Protein AF-A0A2P6N395-F1 (afdb_monomer_lite)

pLDDT: mean 72.0, std 13.71, range [44.47, 87.12]

Secondary structure (DSSP, 8-state):
-EEEEEETTT--EEEEE--SSHHHHHHHHHHHH---TTT-EEEETTS-B-SSPPTT-EEEEE----------TT-TT--S-S---

InterPro domains:
  IPR000626 Ubiquitin-like domain [PS50053] (1-51)
  IPR029071 Ubiquitin-like domain superfamily [SSF54236] (1-69)

Radius of gyration: 15.17 Å; chains: 1; bounding box: 29×29×47 Å

Sequence (85 aa):
MTVSVRITATGETFEVASGQNIEQLKSSIFEKRGIPTQLQMLTGENGRVLEAIQDGSSVDLSLPLNGGCWCGDDCQCCILPCSIL

Structure (mmCIF, N/CA/C/O backbone):
data_AF-A0A2P6N395-F1
#
_entry.id   AF-A0A2P6N395-F1
#
loop_
_atom_site.group_PDB
_atom_site.id
_atom_site.type_symbol
_atom_site.label_atom_id
_atom_site.label_alt_id
_atom_site.label_comp_id
_atom_site.label_asym_id
_atom_site.label_entity_id
_atom_site.label_seq_id
_atom_site.pdbx_PDB_ins_code
_atom_site.Cartn_x
_atom_site.Cartn_y
_atom_site.Cartn_z
_atom_site.occupancy
_atom_site.B_iso_or_equiv
_atom_site.auth_seq_id
_atom_site.auth_comp_id
_atom_site.auth_asym_id
_atom_site.auth_atom_id
_atom_site.pdbx_PDB_model_num
ATOM 1 N N . MET A 1 1 ? -15.360 -1.355 6.812 1.00 73.69 1 MET A N 1
ATOM 2 C CA . MET A 1 1 ? -14.570 -0.216 7.311 1.00 73.69 1 MET A CA 1
ATOM 3 C C . MET A 1 1 ? -13.763 0.293 6.135 1.00 73.69 1 MET A C 1
ATOM 5 O O . MET A 1 1 ? -13.184 -0.521 5.426 1.00 73.69 1 MET A O 1
ATOM 9 N N . THR A 1 2 ? -13.830 1.584 5.834 1.00 79.19 2 THR A N 1
ATOM 10 C CA . THR A 1 2 ? -13.029 2.196 4.767 1.00 79.19 2 THR A CA 1
ATOM 11 C C . THR A 1 2 ? -11.801 2.846 5.385 1.00 79.19 2 THR A C 1
ATOM 13 O O . THR A 1 2 ? -11.879 3.449 6.456 1.00 79.19 2 THR A O 1
ATOM 16 N N . VAL A 1 3 ? -10.663 2.660 4.727 1.00 84.19 3 VAL A N 1
ATOM 17 C CA . VAL A 1 3 ? -9.360 3.184 5.137 1.00 84.19 3 VAL A CA 1
ATOM 18 C C . VAL A 1 3 ? -8.758 3.879 3.928 1.00 84.19 3 VAL A C 1
ATOM 20 O O . VAL A 1 3 ? -8.770 3.342 2.814 1.00 84.19 3 VAL A O 1
ATOM 23 N N . SER A 1 4 ? -8.252 5.084 4.146 1.00 85.50 4 SER A N 1
ATOM 24 C CA . SER A 1 4 ? -7.546 5.868 3.142 1.00 85.50 4 SER A CA 1
ATOM 25 C C . SER A 1 4 ? -6.095 5.401 3.096 1.00 85.50 4 SER A C 1
ATOM 27 O O . SER A 1 4 ? -5.334 5.582 4.045 1.00 85.50 4 SER A O 1
ATOM 29 N N . VAL A 1 5 ? -5.696 4.781 1.988 1.00 85.94 5 VAL A N 1
ATOM 30 C CA . VAL A 1 5 ? -4.316 4.340 1.775 1.00 85.94 5 VAL A CA 1
ATOM 31 C C . VAL A 1 5 ? -3.614 5.330 0.855 1.00 85.94 5 VAL A C 1
ATOM 33 O O . VAL A 1 5 ? -4.032 5.556 -0.279 1.00 85.94 5 VAL A O 1
ATOM 36 N N . ARG A 1 6 ? -2.530 5.926 1.344 1.00 87.12 6 ARG A N 1
ATOM 37 C CA . ARG A 1 6 ? -1.639 6.820 0.608 1.00 87.12 6 ARG A CA 1
ATOM 38 C C . ARG A 1 6 ? -0.425 6.045 0.127 1.00 87.12 6 ARG A C 1
ATOM 40 O O . ARG A 1 6 ? 0.277 5.452 0.929 1.00 87.12 6 ARG A O 1
ATOM 47 N N . ILE A 1 7 ? -0.142 6.059 -1.168 1.00 86.62 7 ILE A N 1
ATOM 48 C CA . ILE A 1 7 ? 1.068 5.446 -1.716 1.00 86.62 7 ILE A CA 1
ATOM 49 C C . ILE A 1 7 ? 2.183 6.486 -1.680 1.00 86.62 7 ILE A C 1
ATOM 51 O O . ILE A 1 7 ? 2.159 7.426 -2.468 1.00 86.62 7 ILE A O 1
ATOM 55 N N . THR A 1 8 ? 3.195 6.328 -0.826 1.00 83.25 8 THR A N 1
ATOM 56 C CA . THR A 1 8 ? 4.313 7.295 -0.787 1.00 83.25 8 THR A CA 1
ATOM 57 C C . THR A 1 8 ? 5.159 7.270 -2.059 1.00 83.25 8 THR A C 1
ATOM 59 O O . THR A 1 8 ? 5.685 8.302 -2.464 1.00 83.25 8 THR A O 1
ATOM 62 N N . ALA A 1 9 ? 5.243 6.123 -2.739 1.00 78.31 9 ALA A N 1
ATOM 63 C CA . ALA A 1 9 ? 6.005 5.992 -3.982 1.00 78.31 9 ALA A CA 1
ATOM 64 C C . ALA A 1 9 ? 5.426 6.820 -5.149 1.00 78.31 9 ALA A C 1
ATOM 66 O O . ALA A 1 9 ? 6.189 7.322 -5.970 1.00 78.31 9 ALA A O 1
ATOM 67 N N . THR A 1 10 ? 4.098 6.969 -5.232 1.00 79.12 10 THR A N 1
ATOM 68 C CA . THR A 1 10 ? 3.416 7.705 -6.317 1.00 79.12 10 THR A CA 1
ATOM 69 C C . THR A 1 10 ? 2.729 8.988 -5.847 1.00 79.12 10 THR A C 1
ATOM 71 O O . THR A 1 10 ? 2.330 9.802 -6.672 1.00 79.12 10 THR A O 1
ATOM 74 N N . GLY A 1 11 ? 2.574 9.183 -4.535 1.00 81.62 11 GLY A N 1
ATOM 75 C CA . GLY A 1 11 ? 1.810 10.278 -3.934 1.00 81.62 11 GLY A CA 1
ATOM 76 C C . GLY A 1 11 ? 0.289 10.130 -4.052 1.00 81.62 11 GLY A C 1
ATOM 77 O O . GLY A 1 11 ? -0.434 11.017 -3.604 1.00 81.62 11 GLY A O 1
ATOM 78 N N . GLU A 1 12 ? -0.206 9.036 -4.635 1.00 84.56 12 GLU A N 1
ATOM 79 C CA . GLU A 1 12 ? -1.633 8.834 -4.886 1.00 84.56 12 GLU A CA 1
ATOM 80 C C . GLU A 1 12 ? -2.336 8.224 -3.669 1.00 84.56 12 GLU A C 1
ATOM 82 O O . GLU A 1 12 ? -1.860 7.254 -3.072 1.00 84.56 12 GLU A O 1
ATOM 87 N N . THR A 1 13 ? -3.492 8.774 -3.309 1.00 87.06 13 THR A N 1
ATOM 88 C CA . THR A 1 13 ? -4.361 8.259 -2.247 1.00 87.06 13 THR A CA 1
ATOM 89 C C . THR A 1 13 ? -5.542 7.509 -2.848 1.00 87.06 13 THR A C 1
ATOM 91 O O . THR A 1 13 ? -6.115 7.925 -3.851 1.00 87.06 13 THR A O 1
ATOM 94 N N . PHE A 1 14 ? -5.918 6.385 -2.244 1.00 86.12 14 PHE A N 1
ATOM 95 C CA . PHE A 1 14 ? -7.081 5.611 -2.657 1.00 86.12 14 PHE A CA 1
ATOM 96 C C . PHE A 1 14 ? -7.796 5.005 -1.453 1.00 86.12 14 PHE A C 1
ATOM 98 O O . PHE A 1 14 ? -7.181 4.673 -0.440 1.00 86.12 14 PHE A O 1
ATOM 105 N N . GLU A 1 15 ? -9.112 4.867 -1.566 1.00 86.44 15 GLU A N 1
ATOM 106 C CA . GLU A 1 15 ? -9.941 4.270 -0.525 1.00 86.44 15 GLU A CA 1
ATOM 107 C C . GLU A 1 15 ? -10.081 2.772 -0.762 1.00 86.44 15 GLU A C 1
ATOM 109 O O . GLU A 1 15 ? -10.438 2.311 -1.851 1.00 86.44 15 GLU A O 1
ATOM 114 N N . VAL A 1 16 ? -9.802 1.997 0.277 1.00 85.69 16 VAL A N 1
ATOM 115 C CA . VAL A 1 16 ? -9.911 0.541 0.251 1.00 85.69 16 VAL A CA 1
ATOM 116 C C . VAL A 1 16 ? -10.742 0.101 1.447 1.00 85.69 16 VAL A C 1
ATOM 118 O O . VAL A 1 16 ? -10.646 0.649 2.547 1.00 85.69 16 VAL A O 1
ATOM 121 N N . ALA A 1 17 ? -11.589 -0.900 1.224 1.00 81.56 17 ALA A N 1
ATOM 122 C CA . ALA A 1 17 ? -12.277 -1.571 2.310 1.00 81.56 17 ALA A CA 1
ATOM 123 C C . ALA A 1 17 ? -11.241 -2.374 3.106 1.00 81.56 17 ALA A C 1
ATOM 125 O O . ALA A 1 17 ? -10.781 -3.415 2.645 1.00 81.56 17 ALA A O 1
ATOM 126 N N . SER A 1 18 ? -10.852 -1.893 4.286 1.00 69.94 18 SER A N 1
ATOM 127 C CA . SER A 1 18 ? -10.061 -2.711 5.197 1.00 69.94 18 SER A CA 1
ATOM 128 C C . SER A 1 18 ? -10.999 -3.670 5.923 1.00 69.94 18 SER A C 1
ATOM 130 O O . SER A 1 18 ? -12.058 -3.285 6.438 1.00 69.94 18 SER A O 1
ATOM 132 N N . GLY A 1 19 ? -10.605 -4.938 5.999 1.00 66.75 19 GLY A N 1
ATOM 133 C CA . GLY A 1 19 ? -11.201 -5.851 6.968 1.00 66.75 19 GLY A CA 1
ATOM 134 C C . GLY A 1 19 ? -10.840 -5.449 8.403 1.00 66.75 19 GLY A C 1
ATOM 135 O O . GLY A 1 19 ? -10.113 -4.483 8.635 1.00 66.75 19 GLY A O 1
ATOM 136 N N . GLN A 1 20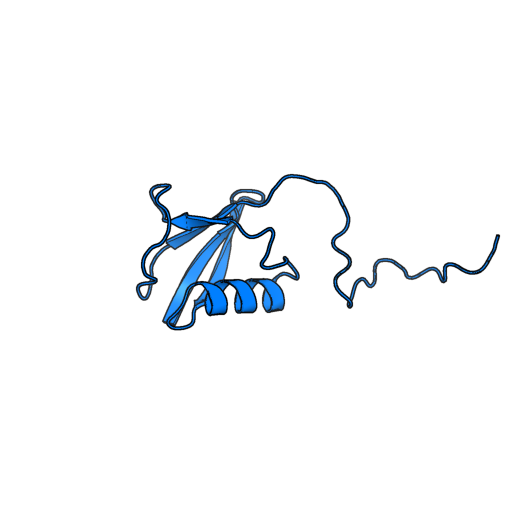 ? -11.289 -6.248 9.372 1.00 65.75 20 GLN A N 1
ATOM 137 C CA . GLN A 1 20 ? -10.918 -6.098 10.789 1.00 65.75 20 GLN A CA 1
ATOM 138 C C . GLN A 1 20 ? -9.411 -6.327 11.055 1.00 65.75 20 GLN A C 1
ATOM 140 O O . GLN A 1 20 ? -8.951 -6.113 12.169 1.00 65.75 20 GLN A O 1
ATOM 145 N N . ASN A 1 21 ? -8.638 -6.760 10.046 1.00 79.12 21 ASN A N 1
ATOM 146 C CA . ASN A 1 21 ? -7.236 -7.164 10.167 1.00 79.12 21 ASN A CA 1
ATOM 147 C C . ASN A 1 21 ? -6.354 -6.556 9.064 1.00 79.12 21 ASN A C 1
ATOM 149 O O . ASN A 1 21 ? -6.799 -6.333 7.936 1.00 79.12 21 ASN A O 1
ATOM 153 N N . ILE A 1 22 ? -5.066 -6.388 9.370 1.00 80.88 22 ILE A N 1
ATOM 154 C CA . ILE A 1 22 ? -4.038 -5.868 8.450 1.00 80.88 22 ILE A CA 1
ATOM 155 C C . ILE A 1 22 ? -3.831 -6.790 7.239 1.00 80.88 22 ILE A C 1
ATOM 157 O O . ILE A 1 22 ? -3.642 -6.306 6.127 1.00 80.88 22 ILE A O 1
ATOM 161 N N . GLU A 1 23 ? -3.907 -8.111 7.413 1.00 83.44 23 GLU A N 1
ATOM 162 C CA . GLU A 1 23 ? -3.796 -9.065 6.296 1.00 83.44 23 GLU A CA 1
ATOM 163 C C . GLU A 1 23 ? -4.921 -8.902 5.268 1.00 83.44 23 GLU A C 1
ATOM 165 O O . GLU A 1 23 ? -4.667 -8.923 4.065 1.00 83.44 23 GLU A O 1
ATOM 170 N N . GLN A 1 24 ? -6.152 -8.665 5.734 1.00 83.12 24 GLN A N 1
ATOM 171 C CA . GLN A 1 24 ? -7.298 -8.409 4.858 1.00 83.12 24 GLN A CA 1
ATOM 172 C C . GLN A 1 24 ? -7.094 -7.118 4.060 1.00 83.12 24 GLN A C 1
ATOM 174 O O . GLN A 1 24 ? -7.290 -7.109 2.849 1.00 83.12 24 GLN A O 1
ATOM 179 N N . LEU A 1 25 ? -6.615 -6.054 4.717 1.00 84.62 25 LEU A N 1
ATOM 180 C CA . LEU A 1 25 ? -6.260 -4.800 4.047 1.00 84.62 25 LEU A CA 1
ATOM 181 C C . LEU A 1 25 ? -5.207 -5.022 2.948 1.00 84.62 25 LEU A C 1
ATOM 183 O O . LEU A 1 25 ? -5.383 -4.546 1.828 1.00 84.62 25 LEU A O 1
ATOM 187 N N . LYS A 1 26 ? -4.146 -5.789 3.236 1.00 83.69 26 LYS A N 1
ATOM 188 C CA . LYS A 1 26 ? -3.112 -6.120 2.243 1.00 83.69 26 LYS A CA 1
ATOM 189 C C . LYS A 1 26 ? -3.681 -6.872 1.039 1.00 83.69 26 LYS A C 1
ATOM 191 O O . LYS A 1 26 ? -3.313 -6.568 -0.097 1.00 83.69 26 LYS A O 1
ATOM 196 N N . SER A 1 27 ? -4.582 -7.825 1.279 1.00 85.69 27 SER A N 1
ATOM 197 C CA . SER A 1 27 ? -5.264 -8.571 0.216 1.00 85.69 27 SER A CA 1
ATOM 198 C C . SER A 1 27 ? -6.109 -7.650 -0.665 1.00 85.69 27 SER A C 1
ATOM 200 O O . SER A 1 27 ? -5.964 -7.668 -1.883 1.00 85.69 27 SER A O 1
ATOM 202 N N . SER A 1 28 ? -6.912 -6.764 -0.070 1.00 85.88 28 SER A N 1
ATOM 203 C CA . SER A 1 28 ? -7.729 -5.819 -0.842 1.00 85.88 28 SER A CA 1
ATOM 204 C C . SER A 1 28 ? -6.886 -4.840 -1.667 1.00 85.88 28 SER A C 1
ATOM 206 O O . SER A 1 28 ? -7.279 -4.464 -2.771 1.00 85.88 28 SER A O 1
ATOM 208 N N . ILE A 1 29 ? -5.708 -4.440 -1.174 1.00 84.81 29 ILE A N 1
ATOM 209 C CA . ILE A 1 29 ? -4.750 -3.633 -1.946 1.00 84.81 29 ILE A CA 1
ATOM 210 C C . ILE A 1 29 ? -4.200 -4.431 -3.136 1.00 84.81 29 ILE A C 1
ATOM 212 O O . ILE A 1 29 ? -4.102 -3.881 -4.234 1.00 84.81 29 ILE A O 1
ATOM 216 N N . PHE A 1 30 ? -3.874 -5.713 -2.945 1.00 83.25 30 PHE A N 1
ATOM 217 C CA . PHE A 1 30 ? -3.424 -6.592 -4.027 1.00 83.25 30 PHE A CA 1
ATOM 218 C C . PHE A 1 30 ? -4.484 -6.722 -5.121 1.00 83.25 30 PHE A C 1
ATOM 220 O O . PHE A 1 30 ? -4.171 -6.528 -6.289 1.00 83.25 30 PHE A O 1
ATOM 227 N N . GLU A 1 31 ? -5.746 -6.932 -4.756 1.00 82.88 31 GLU A N 1
ATOM 228 C CA . GLU A 1 31 ? -6.842 -7.039 -5.726 1.00 82.88 31 GLU A CA 1
ATOM 229 C C . GLU A 1 31 ? -7.106 -5.728 -6.484 1.00 82.88 31 GLU A C 1
ATOM 231 O O . GLU A 1 31 ? -7.476 -5.749 -7.655 1.00 82.88 31 GLU A O 1
ATOM 236 N N . LYS A 1 32 ? -6.914 -4.568 -5.842 1.00 83.50 32 LYS A N 1
ATOM 237 C CA . LYS A 1 32 ? -7.171 -3.257 -6.465 1.00 83.50 32 LYS A CA 1
ATOM 238 C C . LYS A 1 32 ? -6.013 -2.723 -7.298 1.00 83.50 32 LYS A C 1
ATOM 240 O O . LYS A 1 32 ? -6.249 -2.017 -8.274 1.00 83.50 32 LYS A O 1
ATOM 245 N N . ARG A 1 33 ? -4.774 -2.980 -6.878 1.00 81.69 33 ARG A N 1
ATOM 246 C CA . ARG A 1 33 ? -3.566 -2.393 -7.483 1.00 81.69 33 ARG A CA 1
ATOM 247 C C . ARG A 1 33 ? -2.663 -3.413 -8.167 1.00 81.69 33 ARG A C 1
ATOM 249 O O . ARG A 1 33 ? -1.719 -3.002 -8.830 1.00 81.69 33 ARG A O 1
ATOM 256 N N . GLY A 1 34 ? -2.880 -4.708 -7.957 1.00 77.56 34 GLY A N 1
ATOM 257 C CA . GLY A 1 34 ? -1.947 -5.758 -8.373 1.00 77.56 34 GLY A CA 1
ATOM 258 C C . GLY A 1 34 ? -0.642 -5.769 -7.570 1.00 77.56 34 GLY A C 1
ATOM 259 O O . GLY A 1 34 ? 0.321 -6.419 -7.967 1.00 77.56 34 GLY A O 1
ATOM 260 N N . ILE A 1 35 ? -0.570 -5.036 -6.449 1.00 80.25 35 ILE A N 1
ATOM 261 C CA . ILE A 1 35 ? 0.650 -4.946 -5.641 1.00 80.25 35 ILE A CA 1
ATOM 262 C C . ILE A 1 35 ? 0.673 -6.115 -4.654 1.00 80.25 35 ILE A C 1
ATOM 264 O O . ILE A 1 35 ? -0.209 -6.208 -3.805 1.00 80.25 35 ILE A O 1
ATOM 268 N N . PRO A 1 36 ? 1.686 -6.978 -4.670 1.00 80.81 36 PRO A N 1
ATOM 269 C CA . PRO A 1 36 ? 1.804 -8.123 -3.762 1.00 80.81 36 PRO A CA 1
ATOM 270 C C . PRO A 1 36 ? 1.854 -7.776 -2.285 1.00 80.81 36 PRO A C 1
ATOM 272 O O . PRO A 1 36 ? 2.602 -6.904 -1.848 1.00 80.81 36 PRO A O 1
ATOM 275 N N . THR A 1 37 ? 1.174 -8.572 -1.473 1.00 82.50 37 THR A N 1
ATOM 276 C CA . THR A 1 37 ? 1.129 -8.396 -0.015 1.00 82.50 37 THR A CA 1
ATOM 277 C C . THR A 1 37 ? 2.502 -8.474 0.665 1.00 82.50 37 THR A C 1
ATOM 279 O O . THR A 1 37 ? 2.703 -7.839 1.702 1.00 82.50 37 THR A O 1
ATOM 282 N N . GLN A 1 38 ? 3.458 -9.204 0.077 1.00 80.69 38 GLN A N 1
ATOM 283 C CA . GLN A 1 38 ? 4.817 -9.363 0.609 1.00 80.69 38 GLN A CA 1
ATOM 284 C C . GLN A 1 38 ? 5.693 -8.114 0.445 1.00 80.69 38 GLN A C 1
ATOM 286 O O . GLN A 1 38 ? 6.573 -7.893 1.273 1.00 80.69 38 GLN A O 1
ATOM 291 N N . LEU A 1 39 ? 5.458 -7.295 -0.587 1.00 79.62 39 LEU A N 1
ATOM 292 C CA . LEU A 1 39 ? 6.182 -6.030 -0.769 1.00 79.62 39 LEU A CA 1
ATOM 293 C C . LEU A 1 39 ? 5.447 -4.826 -0.176 1.00 79.62 39 LEU A C 1
ATOM 295 O O . LEU A 1 39 ? 5.994 -3.727 -0.157 1.00 79.62 39 LEU A O 1
ATOM 299 N N . GLN A 1 40 ? 4.211 -5.010 0.287 1.00 80.94 40 GLN A N 1
ATOM 300 C CA . GLN A 1 40 ? 3.444 -3.940 0.907 1.00 80.94 40 GLN A CA 1
ATOM 301 C C . GLN A 1 40 ? 3.926 -3.685 2.337 1.00 80.94 40 GLN A C 1
ATOM 303 O O . GLN A 1 40 ? 3.686 -4.488 3.251 1.00 80.94 40 GLN A O 1
ATOM 308 N N . MET A 1 41 ? 4.548 -2.526 2.539 1.00 82.38 41 MET A N 1
ATOM 309 C CA . MET A 1 41 ? 4.913 -2.024 3.856 1.00 82.38 41 MET A CA 1
ATOM 310 C C . MET A 1 41 ? 3.883 -0.976 4.285 1.00 82.38 41 MET A C 1
ATOM 312 O O . MET A 1 41 ? 3.880 0.147 3.789 1.00 82.38 41 MET A O 1
ATOM 316 N N . LEU A 1 42 ? 2.964 -1.379 5.164 1.00 82.19 42 LEU A N 1
ATOM 317 C CA . LEU A 1 42 ? 1.922 -0.505 5.701 1.00 82.19 42 LEU A CA 1
ATOM 318 C C . LEU A 1 42 ? 2.439 0.181 6.969 1.00 82.19 42 LEU A C 1
ATOM 320 O O . LEU A 1 42 ? 2.784 -0.480 7.949 1.00 82.19 42 LEU A O 1
ATOM 324 N N . THR A 1 43 ? 2.461 1.503 6.947 1.00 82.25 43 THR A N 1
ATOM 325 C CA . THR A 1 43 ? 2.856 2.375 8.054 1.00 82.25 43 THR A CA 1
ATOM 326 C C . THR A 1 43 ? 1.702 3.308 8.393 1.00 82.25 43 THR A C 1
ATOM 328 O O . THR A 1 43 ? 0.994 3.765 7.507 1.00 82.25 43 THR A O 1
ATOM 331 N N . GLY A 1 44 ? 1.459 3.585 9.669 1.00 77.38 44 GLY A N 1
ATOM 332 C CA . GLY A 1 44 ? 0.444 4.560 10.065 1.00 77.38 44 GLY A CA 1
ATOM 333 C C . GLY A 1 44 ? 0.850 5.988 9.694 1.00 77.38 44 GLY A C 1
ATOM 334 O O . GLY A 1 44 ? 2.021 6.253 9.428 1.00 77.38 44 GLY A O 1
ATOM 335 N N . GLU A 1 45 ? -0.106 6.916 9.761 1.00 66.38 45 GLU A N 1
ATOM 336 C CA . GLU A 1 45 ? 0.064 8.351 9.465 1.00 66.38 45 GLU A CA 1
ATOM 337 C C . GLU A 1 45 ? 1.286 9.008 10.151 1.00 66.38 45 GLU A C 1
ATOM 339 O O . GLU A 1 45 ? 1.881 9.932 9.610 1.00 66.38 45 GLU A O 1
ATOM 344 N N . ASN A 1 46 ? 1.726 8.480 11.300 1.00 66.69 46 ASN A N 1
ATOM 345 C CA . ASN A 1 46 ? 2.888 8.970 12.056 1.00 66.69 46 ASN A CA 1
ATOM 346 C C . ASN A 1 46 ? 4.165 8.114 11.908 1.00 66.69 46 ASN A C 1
ATOM 348 O O . ASN A 1 46 ? 5.045 8.168 12.767 1.00 66.69 46 ASN A O 1
ATOM 352 N N . GLY A 1 47 ? 4.263 7.261 10.883 1.00 61.56 47 GLY A N 1
ATOM 353 C CA . GLY A 1 47 ? 5.416 6.365 10.696 1.00 61.56 47 GLY A CA 1
ATOM 354 C C . GLY A 1 47 ? 5.515 5.253 11.748 1.00 61.56 47 GLY A C 1
ATOM 355 O O . GLY A 1 47 ? 6.564 4.634 11.918 1.00 61.56 47 GLY A O 1
ATOM 356 N N . ARG A 1 48 ? 4.425 4.996 12.480 1.00 70.00 48 ARG A N 1
ATOM 357 C CA . ARG A 1 48 ? 4.318 3.891 13.439 1.00 70.00 48 ARG A CA 1
ATOM 358 C C . ARG A 1 48 ? 3.841 2.627 12.735 1.00 70.00 48 ARG A C 1
ATOM 360 O O . ARG A 1 48 ? 3.044 2.697 11.802 1.00 70.00 48 ARG A O 1
ATOM 367 N N . VAL A 1 49 ? 4.299 1.472 13.207 1.00 62.31 49 VAL A N 1
ATOM 368 C CA . VAL A 1 49 ? 3.733 0.181 12.796 1.00 62.31 49 VAL A CA 1
ATOM 369 C C . VAL A 1 49 ? 2.254 0.171 13.184 1.00 62.31 49 VAL A C 1
ATOM 371 O O . VAL A 1 49 ? 1.907 0.511 14.314 1.00 62.31 49 VAL A O 1
ATOM 374 N N . LEU A 1 50 ? 1.378 -0.158 12.234 1.00 69.44 50 LEU A N 1
ATOM 375 C CA . LEU A 1 50 ? -0.050 -0.310 12.5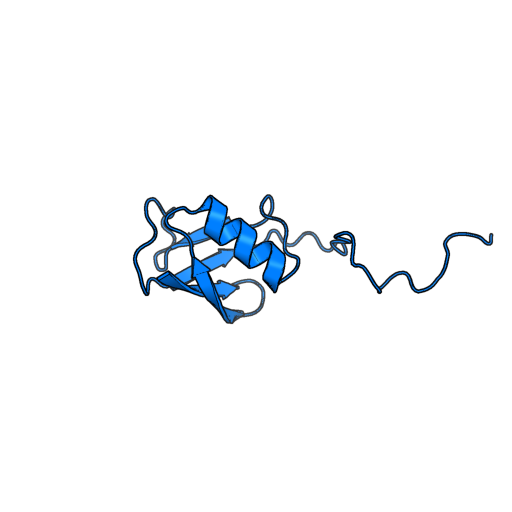01 1.00 69.44 50 LEU A CA 1
ATOM 376 C C . LEU A 1 50 ? -0.257 -1.538 13.389 1.00 69.44 50 LEU A C 1
ATOM 378 O O . LEU A 1 50 ? -0.081 -2.659 12.925 1.00 69.44 50 LEU A O 1
ATOM 382 N N . GLU A 1 51 ? -0.622 -1.330 14.653 1.00 63.72 51 GLU A N 1
ATOM 383 C CA . GLU A 1 51 ? -1.021 -2.421 15.556 1.00 63.72 51 GLU A CA 1
ATOM 384 C C . GLU A 1 51 ? -2.517 -2.745 15.438 1.00 63.72 51 GLU A C 1
ATOM 386 O O . GLU A 1 51 ? -2.918 -3.892 15.609 1.00 63.72 51 GLU A O 1
ATOM 391 N N . ALA A 1 52 ? -3.349 -1.755 15.096 1.00 62.62 52 ALA A N 1
ATOM 392 C CA . ALA A 1 52 ? -4.787 -1.925 14.918 1.00 62.62 52 ALA A CA 1
ATOM 393 C C . ALA A 1 52 ? -5.318 -0.987 13.826 1.00 62.62 52 ALA A C 1
ATOM 395 O O . ALA A 1 52 ? -4.896 0.166 13.728 1.00 62.62 52 ALA A O 1
ATOM 396 N N . ILE A 1 53 ? -6.252 -1.484 13.014 1.00 72.69 53 ILE A N 1
ATOM 397 C CA . ILE A 1 53 ? -6.938 -0.695 11.989 1.00 72.69 53 ILE A CA 1
ATOM 398 C C . ILE A 1 53 ? -8.213 -0.111 12.600 1.00 72.69 53 ILE A C 1
ATOM 400 O O . ILE A 1 53 ? -9.092 -0.863 13.015 1.00 72.69 53 ILE A O 1
ATOM 404 N N . GLN A 1 54 ? -8.303 1.217 12.660 1.00 67.56 54 GLN A N 1
ATOM 405 C CA . GLN A 1 54 ? -9.521 1.935 13.044 1.00 67.56 54 GLN A CA 1
ATOM 406 C C . GLN A 1 54 ? -10.240 2.426 11.787 1.00 67.56 54 GLN A C 1
ATOM 408 O O . GLN A 1 54 ? -9.605 2.751 10.778 1.00 67.56 54 GLN A O 1
ATOM 413 N N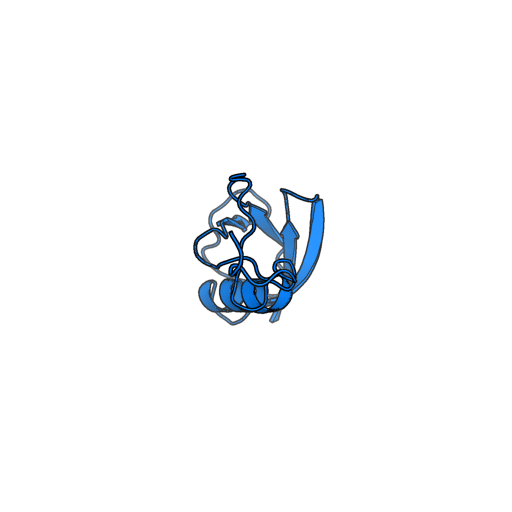 . ASP A 1 55 ? -11.567 2.476 11.840 1.00 67.31 55 ASP A N 1
ATOM 414 C CA . ASP A 1 55 ? -12.380 3.076 10.790 1.00 67.31 55 ASP A CA 1
ATOM 415 C C . ASP A 1 55 ? -11.952 4.530 10.527 1.00 67.31 55 ASP A C 1
ATOM 417 O O . ASP A 1 55 ? -11.793 5.325 11.449 1.00 67.31 55 ASP A O 1
ATOM 421 N N . GLY A 1 56 ? -11.694 4.864 9.258 1.00 71.31 56 GLY A N 1
ATOM 422 C CA . GLY A 1 56 ? -11.298 6.216 8.853 1.00 71.31 56 GLY A CA 1
ATOM 423 C C . GLY A 1 56 ? -9.840 6.610 9.127 1.00 71.31 56 GLY A C 1
ATOM 424 O O . GLY A 1 56 ? -9.496 7.770 8.925 1.00 71.31 56 GLY A O 1
ATOM 425 N N . SER A 1 57 ? -8.970 5.691 9.562 1.00 76.69 57 SER A N 1
ATOM 426 C CA . SER A 1 57 ? -7.532 5.988 9.685 1.00 76.69 57 SER A CA 1
ATOM 427 C C . SER A 1 57 ? -6.843 6.126 8.322 1.00 76.69 57 SER A C 1
ATOM 429 O O . SER A 1 57 ? -7.157 5.387 7.390 1.00 76.69 57 SER A O 1
ATOM 431 N N . SER A 1 58 ? -5.852 7.020 8.235 1.00 84.00 58 SER A N 1
ATOM 432 C CA . SER A 1 58 ? -4.958 7.142 7.077 1.00 84.00 58 SER A CA 1
ATOM 433 C C . SER A 1 58 ? -3.748 6.219 7.231 1.00 84.00 58 SER A C 1
ATOM 435 O O . SER A 1 58 ? -3.050 6.238 8.250 1.00 84.00 58 SER A O 1
ATOM 437 N N . VAL A 1 59 ? -3.470 5.424 6.203 1.00 86.12 59 VAL A N 1
ATOM 438 C CA . VAL A 1 59 ? -2.337 4.495 6.161 1.00 86.12 59 VAL A CA 1
ATOM 439 C C . VAL A 1 59 ? -1.420 4.872 5.016 1.00 86.12 59 VAL A C 1
ATOM 441 O O . VAL A 1 59 ? -1.872 5.088 3.898 1.00 86.12 59 VAL A O 1
ATOM 444 N N . ASP A 1 60 ? -0.125 4.906 5.278 1.00 86.75 60 ASP A N 1
ATOM 445 C CA . ASP A 1 60 ? 0.890 5.084 4.259 1.00 86.75 60 ASP A CA 1
ATOM 446 C C . ASP A 1 60 ? 1.427 3.722 3.794 1.00 86.75 60 ASP A C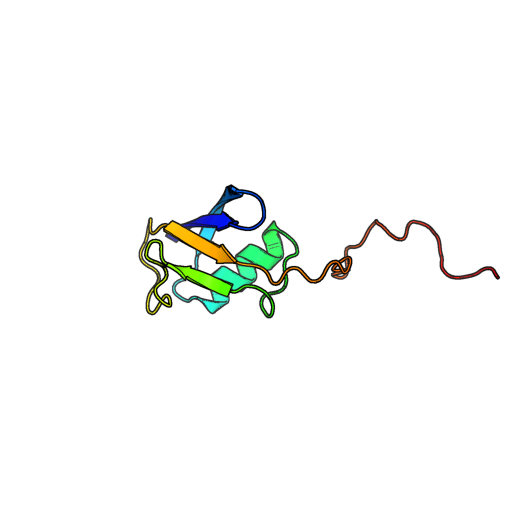 1
ATOM 448 O O . ASP A 1 60 ? 1.841 2.885 4.598 1.00 86.75 60 ASP A O 1
ATOM 452 N N . LEU A 1 61 ? 1.379 3.487 2.487 1.00 85.88 61 LEU A N 1
ATOM 453 C CA . LEU A 1 61 ? 1.898 2.310 1.810 1.00 85.88 61 LEU A CA 1
ATOM 454 C C . LEU A 1 61 ? 3.233 2.663 1.152 1.00 85.88 61 LEU A C 1
ATOM 456 O O . LEU A 1 61 ? 3.292 3.377 0.144 1.00 85.88 61 LEU A O 1
ATOM 460 N N . SER A 1 62 ? 4.300 2.094 1.701 1.00 85.00 62 SER A N 1
ATOM 461 C CA . SER A 1 62 ? 5.642 2.135 1.133 1.00 85.00 62 SER A CA 1
ATOM 462 C C . SER A 1 62 ? 5.918 0.860 0.333 1.00 85.00 62 SER A C 1
ATOM 464 O O . SER A 1 62 ? 5.601 -0.246 0.779 1.00 85.00 62 SER A O 1
ATOM 466 N N . LEU A 1 63 ? 6.518 1.013 -0.850 1.00 78.31 63 LEU A N 1
ATOM 467 C CA . LEU A 1 63 ? 6.962 -0.098 -1.692 1.00 78.31 63 LEU A CA 1
ATOM 468 C C . LEU A 1 63 ? 8.489 -0.067 -1.844 1.00 78.31 63 LEU A C 1
ATOM 470 O O . LEU A 1 63 ? 9.051 1.014 -2.042 1.00 78.31 63 LEU A O 1
ATOM 474 N N . PRO A 1 64 ? 9.174 -1.223 -1.811 1.00 73.88 64 PRO A N 1
ATOM 475 C CA . PRO A 1 64 ? 10.579 -1.290 -2.176 1.00 73.88 64 PRO A CA 1
ATOM 476 C C . PRO A 1 64 ? 10.740 -0.961 -3.665 1.00 73.88 64 PRO A C 1
ATOM 478 O O . PRO A 1 64 ? 10.106 -1.573 -4.524 1.00 73.88 64 PRO A O 1
ATOM 481 N N . LEU A 1 65 ? 11.609 0.003 -3.969 1.00 62.69 65 LEU A N 1
ATOM 482 C CA . LEU A 1 65 ? 11.921 0.471 -5.321 1.00 62.69 65 LEU A CA 1
ATOM 483 C C . LEU A 1 65 ? 12.814 -0.533 -6.074 1.00 62.69 65 LEU A C 1
ATOM 485 O O . LEU A 1 65 ? 13.918 -0.200 -6.488 1.00 62.69 65 LEU A O 1
ATOM 489 N N . ASN A 1 66 ? 12.359 -1.771 -6.252 1.00 58.16 66 ASN A N 1
ATOM 490 C CA . ASN A 1 66 ? 12.986 -2.695 -7.193 1.00 58.16 66 ASN A CA 1
ATOM 491 C C . ASN A 1 66 ? 12.144 -2.705 -8.469 1.00 58.16 66 ASN A C 1
ATOM 493 O O . ASN A 1 66 ? 11.046 -3.256 -8.493 1.00 58.16 66 ASN A O 1
ATOM 497 N N . GLY A 1 67 ? 12.655 -2.050 -9.516 1.00 53.50 67 GLY A N 1
ATOM 498 C CA . GLY A 1 67 ? 12.027 -1.915 -10.832 1.00 53.50 67 GLY A CA 1
ATOM 499 C C . GLY A 1 67 ? 11.955 -3.231 -11.609 1.00 53.50 67 GLY A C 1
ATOM 500 O O . GLY A 1 67 ? 12.627 -3.391 -12.621 1.00 53.50 67 GLY A O 1
ATOM 501 N N . GLY A 1 68 ? 11.146 -4.174 -11.134 1.00 53.97 68 GLY A N 1
ATOM 502 C CA . GLY A 1 68 ? 10.723 -5.352 -11.880 1.00 53.97 68 GLY A CA 1
ATOM 503 C C . GLY A 1 68 ? 9.234 -5.241 -12.165 1.00 53.97 68 GLY A C 1
ATOM 504 O O . GLY A 1 68 ? 8.457 -4.966 -11.253 1.00 53.97 68 GLY A O 1
ATOM 505 N N . CYS A 1 69 ? 8.833 -5.430 -13.422 1.00 48.94 69 CYS A N 1
ATOM 506 C CA . CYS A 1 69 ? 7.432 -5.605 -13.780 1.00 48.94 69 CYS A CA 1
ATOM 507 C C . CYS A 1 69 ? 6.873 -6.746 -12.919 1.00 48.94 69 CYS A C 1
ATOM 509 O O . CYS A 1 69 ? 7.288 -7.897 -13.059 1.00 48.94 69 CYS A O 1
ATOM 511 N N . TRP A 1 70 ? 6.002 -6.410 -11.968 1.00 49.47 70 TRP A N 1
ATOM 512 C CA . TRP A 1 70 ? 5.305 -7.388 -11.149 1.00 49.47 70 TRP A CA 1
ATOM 513 C C . TRP A 1 70 ? 4.220 -8.007 -12.012 1.00 49.47 70 TRP A C 1
ATOM 515 O O . TRP A 1 70 ? 3.060 -7.608 -11.971 1.00 49.47 70 TRP A O 1
ATOM 525 N N . CYS A 1 71 ? 4.625 -8.967 -12.836 1.00 45.00 71 CYS A N 1
ATOM 526 C CA . CYS A 1 71 ? 3.695 -9.868 -13.479 1.00 45.00 71 CYS A CA 1
ATOM 527 C C . CYS A 1 71 ? 3.086 -10.780 -12.414 1.00 45.00 71 CYS A C 1
ATOM 529 O O . CYS A 1 71 ? 3.503 -11.918 -12.221 1.00 45.00 71 CYS A O 1
ATOM 531 N N . GLY A 1 72 ? 2.098 -10.237 -11.699 1.00 47.25 72 GLY A N 1
ATOM 532 C CA . GLY A 1 72 ? 0.942 -11.027 -11.310 1.00 47.25 72 GLY A CA 1
ATOM 533 C C . GLY A 1 72 ? 0.262 -11.539 -12.579 1.00 47.25 72 GLY A C 1
ATOM 534 O O . GLY A 1 72 ? 0.423 -10.956 -13.649 1.00 47.25 72 GLY A O 1
ATOM 535 N N . ASP A 1 73 ? -0.461 -12.639 -12.454 1.00 51.09 73 ASP A N 1
ATOM 536 C CA . ASP A 1 73 ? -1.049 -13.471 -13.515 1.00 51.09 73 ASP A CA 1
ATOM 537 C C . ASP A 1 73 ? -1.973 -12.751 -14.538 1.00 51.09 73 ASP A C 1
ATOM 539 O O . ASP A 1 73 ? -2.525 -13.393 -15.417 1.00 51.09 73 ASP A O 1
ATOM 543 N N . ASP A 1 7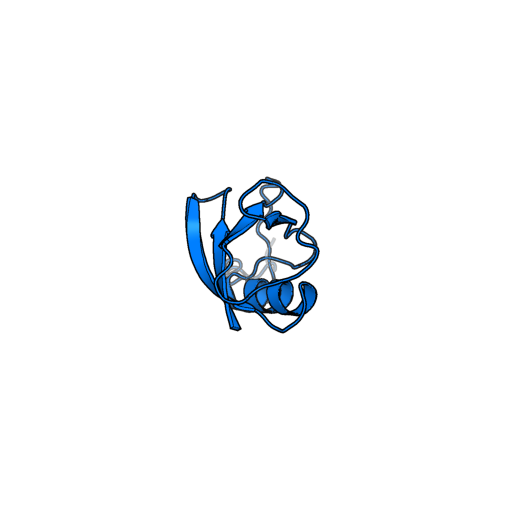4 ? -2.098 -11.419 -14.492 1.00 46.72 74 ASP A N 1
ATOM 544 C CA . ASP A 1 74 ? -2.793 -10.575 -15.482 1.00 46.72 74 ASP A CA 1
ATOM 545 C C . ASP A 1 74 ? -1.847 -9.536 -16.129 1.00 46.72 74 ASP A C 1
ATOM 547 O O . ASP A 1 74 ? -2.182 -8.388 -16.423 1.00 46.72 74 ASP A O 1
ATOM 551 N N . CYS A 1 75 ? -0.591 -9.927 -16.339 1.00 48.41 75 CYS A N 1
ATOM 552 C CA . CYS A 1 75 ? 0.391 -9.128 -17.060 1.00 48.41 75 CYS A CA 1
ATOM 553 C C . CYS A 1 75 ? 0.075 -9.144 -18.566 1.00 48.41 75 CYS A C 1
ATOM 555 O O . CYS A 1 75 ? 0.719 -9.836 -19.355 1.00 48.41 75 CYS A O 1
ATOM 557 N N . GLN A 1 76 ? -0.866 -8.310 -19.008 1.00 52.72 76 GLN A N 1
ATOM 558 C CA . GLN A 1 76 ? -1.107 -8.057 -20.436 1.00 52.72 76 GLN A CA 1
ATOM 559 C C . GLN A 1 76 ? 0.043 -7.266 -21.115 1.00 52.72 76 GLN A C 1
ATOM 561 O O . GLN A 1 76 ? -0.102 -6.779 -22.233 1.00 52.72 76 GLN A O 1
ATOM 566 N N . CYS A 1 77 ? 1.213 -7.157 -20.468 1.00 49.56 77 CYS A N 1
ATOM 567 C CA . CYS A 1 77 ? 2.454 -6.622 -21.040 1.00 49.56 77 CYS A CA 1
ATOM 568 C C . CYS A 1 77 ? 3.304 -7.667 -21.788 1.00 49.56 77 CYS A C 1
ATOM 570 O O . CYS A 1 77 ? 4.311 -7.297 -22.387 1.00 49.56 77 CYS A O 1
ATOM 572 N N . CYS A 1 78 ? 2.894 -8.937 -21.840 1.00 50.41 78 CYS A N 1
ATOM 573 C CA . CYS A 1 78 ? 3.479 -9.931 -22.745 1.00 50.41 78 CYS A CA 1
ATOM 574 C C . CYS A 1 78 ? 2.510 -10.257 -23.889 1.00 50.41 78 CYS A C 1
ATOM 576 O O . CYS A 1 78 ? 2.070 -11.390 -24.045 1.00 50.41 78 CYS A O 1
ATOM 578 N N . ILE A 1 79 ? 2.186 -9.267 -24.725 1.00 52.47 79 ILE A N 1
ATOM 579 C CA . ILE A 1 79 ? 1.446 -9.496 -25.985 1.00 52.47 79 ILE A CA 1
ATOM 580 C C . ILE A 1 79 ? 2.359 -10.095 -27.074 1.00 52.47 79 ILE A C 1
ATOM 582 O O . ILE A 1 79 ? 1.973 -10.178 -28.237 1.00 52.47 79 ILE A O 1
ATOM 586 N N . LEU A 1 80 ? 3.583 -10.516 -26.739 1.00 57.19 80 LEU A N 1
ATOM 587 C CA . LEU A 1 80 ? 4.373 -11.346 -27.638 1.00 57.19 80 LEU A CA 1
ATOM 588 C C . LEU A 1 80 ? 4.581 -12.726 -27.015 1.00 57.19 80 LEU A C 1
ATOM 590 O O . LEU A 1 80 ? 5.146 -12.819 -25.922 1.00 57.19 80 LEU A O 1
ATOM 594 N N . PRO A 1 81 ? 4.141 -13.802 -27.697 1.00 52.00 81 PRO A N 1
ATOM 595 C CA . PRO A 1 81 ? 4.452 -15.149 -27.265 1.00 52.00 81 PRO A CA 1
ATOM 596 C C . PRO A 1 81 ? 5.969 -15.322 -27.303 1.00 52.00 81 PRO A C 1
ATOM 598 O O . PRO A 1 81 ? 6.617 -15.081 -28.322 1.00 52.00 81 PRO A O 1
ATOM 601 N N . CYS A 1 82 ? 6.534 -15.749 -26.177 1.00 49.25 82 CYS A N 1
ATOM 602 C CA . CYS A 1 82 ? 7.938 -16.118 -26.035 1.00 49.25 82 CYS A CA 1
ATOM 603 C C . CYS A 1 82 ? 8.193 -17.462 -26.747 1.00 49.25 82 CYS A C 1
ATOM 605 O O . CYS A 1 82 ? 8.446 -18.496 -26.132 1.00 49.25 82 CYS A O 1
ATOM 607 N N . SER A 1 83 ? 8.000 -17.479 -28.064 1.00 50.62 83 SER A N 1
ATOM 608 C CA . SER A 1 83 ? 8.201 -18.623 -28.951 1.00 50.62 83 SER A CA 1
ATOM 609 C C . SER A 1 83 ? 8.468 -18.105 -30.362 1.00 50.62 83 SER A C 1
ATOM 611 O O . SER A 1 83 ? 7.586 -18.173 -31.206 1.00 50.62 83 SER A O 1
ATOM 613 N N . ILE A 1 84 ? 9.645 -17.507 -30.570 1.00 50.28 84 ILE A N 1
ATOM 614 C CA . ILE A 1 84 ? 10.474 -17.516 -31.794 1.00 50.28 84 ILE A CA 1
ATOM 615 C C . ILE A 1 84 ? 11.703 -16.640 -31.492 1.00 50.28 84 ILE A C 1
ATOM 617 O O . ILE A 1 84 ? 11.646 -15.416 -31.590 1.00 50.28 84 ILE A O 1
ATOM 621 N N . LEU A 1 85 ? 12.791 -17.275 -31.050 1.00 44.47 85 LEU A N 1
ATOM 622 C CA .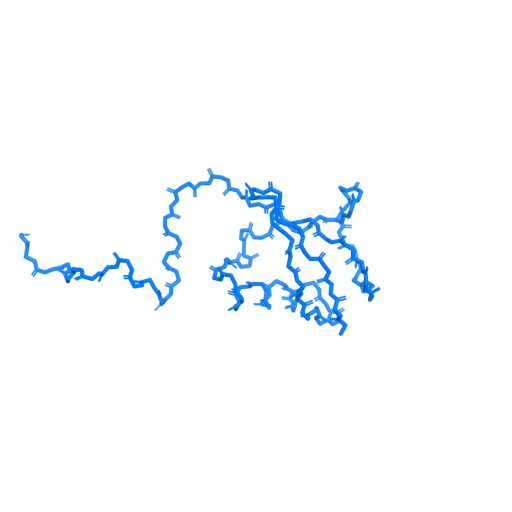 LEU A 1 85 ? 14.080 -17.296 -31.752 1.00 44.47 85 LEU A CA 1
ATOM 623 C C . LEU A 1 85 ? 14.950 -18.420 -31.179 1.00 44.47 85 LEU A C 1
ATOM 625 O O . LEU A 1 85 ? 15.022 -18.518 -29.934 1.00 44.47 85 LEU A O 1
#

Organism: NCBI:txid1890364

Foldseek 3Di:
DWEWEAEPVVRDIDIWDADFDPVSVLVRCCVVPVDHSVQWDKAFPVRHRDPGDDPHGYIYTYGPPDPDDSPDVPPPVCPDPPPDD